Protein AF-A0AAN0YHC3-F1 (afdb_monomer)

Solvent-accessible surface area (backbone atoms only — not comparable to full-atom values): 7635 Å² total; per-residue (Å²): 61,36,32,24,82,70,86,50,72,66,42,51,45,30,43,51,20,54,46,53,54,37,46,75,72,72,43,90,61,51,80,40,42,51,93,72,44,85,44,94,87,60,49,37,37,35,61,16,62,90,55,74,44,72,72,47,41,54,46,51,34,63,36,42,74,69,38,34,67,36,32,31,36,44,28,30,68,84,57,92,82,62,50,70,69,57,38,57,45,59,54,44,29,68,37,48,25,21,47,56,62,86,42,75,66,40,49,50,50,38,47,74,67,40,71,52,88,78,62,42,72,45,73,55,50,55,62,65,55,51,74,83,65,75,80,132

Foldseek 3Di:
DEEFQPDDPLSVLLSVLVVVVCVVVVHDDDYYHLQPQADQPAAYEYEQDPCQDPVNVVSNCVNPVNQQCSYAYAAHDQDLPRDLSSLVSQLRHVYAEHQPPPDPVSVCSCCVRNVDPRYHYDHHSSVSPDPPPPDD

Nearest PDB structures (foldseek):
  3nm3-assembly1_C  TM=4.228E-01  e=1.754E+00  Nakaseomyces glabratus
  2xnk-assembly3_C  TM=3.800E-01  e=3.501E+00  Homo sapiens
  7vvw-assembly1_A  TM=1.692E-01  e=7.925E+00  Roseovarius indicus

Sequence (136 aa):
MGAYHGLNVGDMSMGISVKKIAHRLGLKVQLKKVVSCSSKKHKFILGGGAIFSPKNLEIIMLNTDNNPSRIAILGVDFHPNHNDLTIQYLRGATFLGSRSFSTEKDKKIIFSKFQRHDIVWHPDLTFAFYPLLPPP

Secondary structure (DSSP, 8-state):
-EEE--SSHHHHHHHHHHHHHHHHTT----EEEGGG---TT--EEEE-SSTTSHHHHHHHHHHTTT-GGGEEEEEE---TT--HHHHHHHHT-SEEEES--SSHHHHHHIIIII--S-PEE---GGGGGS--PPP-

Structure (mmCIF, N/CA/C/O backbone):
data_AF-A0AAN0YHC3-F1
#
_entry.id   AF-A0AAN0YHC3-F1
#
loop_
_atom_site.group_PDB
_atom_site.id
_atom_site.type_symbol
_atom_site.label_atom_id
_atom_site.label_alt_id
_atom_site.label_comp_id
_atom_site.label_asym_id
_atom_site.label_entity_id
_atom_site.label_seq_id
_atom_site.pdbx_PDB_ins_code
_atom_site.Cartn_x
_atom_site.Cartn_y
_atom_site.Cartn_z
_atom_site.occupancy
_atom_site.B_iso_or_equiv
_atom_site.auth_seq_id
_atom_site.auth_comp_id
_atom_site.auth_asym_id
_atom_site.auth_atom_id
_atom_site.pdbx_PDB_model_num
ATOM 1 N N . MET A 1 1 ? -9.446 4.965 7.682 1.00 55.38 1 MET A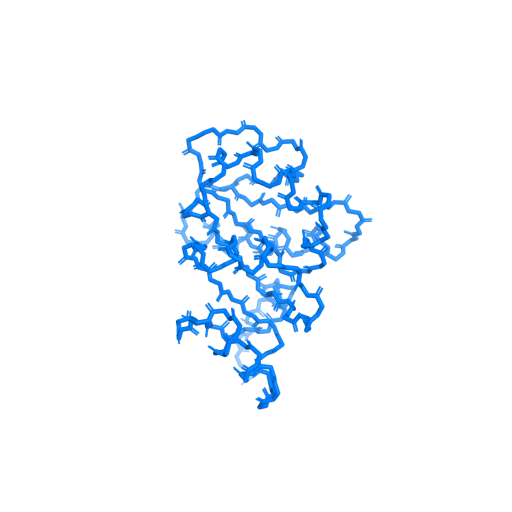 N 1
ATOM 2 C CA . MET A 1 1 ? -8.759 6.277 7.651 1.00 55.38 1 MET A CA 1
ATOM 3 C C . MET A 1 1 ? -7.906 6.331 6.399 1.00 55.38 1 MET A C 1
ATOM 5 O O . MET A 1 1 ? -7.256 5.340 6.118 1.00 55.38 1 MET A O 1
ATOM 9 N N . GLY A 1 2 ? -7.933 7.418 5.633 1.00 51.16 2 GLY A N 1
ATOM 10 C CA . GLY A 1 2 ? -6.989 7.633 4.535 1.00 51.16 2 GLY A CA 1
ATOM 11 C C . GLY A 1 2 ? -5.749 8.333 5.077 1.00 51.16 2 GLY A C 1
ATOM 12 O O . GLY A 1 2 ? -5.886 9.349 5.760 1.00 51.16 2 GLY A 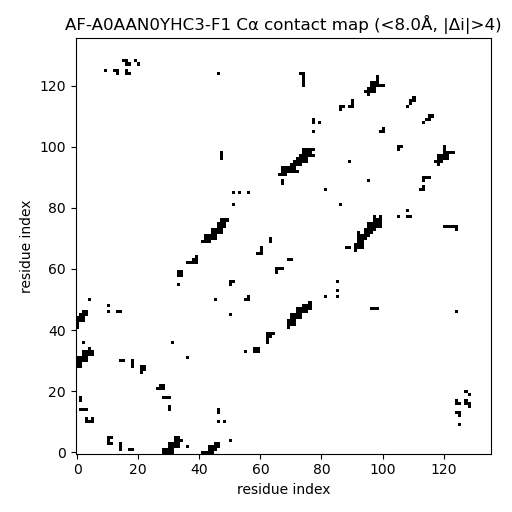O 1
ATOM 13 N N . ALA A 1 3 ? -4.562 7.794 4.818 1.00 52.16 3 ALA A N 1
ATOM 14 C CA . ALA A 1 3 ? -3.316 8.436 5.201 1.00 52.16 3 ALA A CA 1
ATOM 15 C C . ALA A 1 3 ? -2.511 8.839 3.962 1.00 52.16 3 ALA A C 1
ATOM 17 O O . ALA A 1 3 ? -2.389 8.071 3.009 1.00 52.16 3 ALA A O 1
ATOM 18 N N . TYR A 1 4 ? -1.989 10.064 3.978 1.00 55.50 4 TYR A N 1
ATOM 19 C CA . TYR A 1 4 ? -1.147 10.616 2.919 1.00 55.50 4 TYR A CA 1
ATOM 20 C C . TYR A 1 4 ? 0.193 11.059 3.506 1.00 55.50 4 TYR A C 1
ATOM 22 O O . TYR A 1 4 ? 0.274 11.472 4.666 1.00 55.50 4 TYR A O 1
ATOM 30 N N . HIS A 1 5 ? 1.265 10.917 2.731 1.00 55.25 5 HIS A N 1
ATOM 31 C CA . HIS A 1 5 ? 2.620 11.174 3.215 1.00 55.25 5 HIS A CA 1
ATOM 32 C C . HIS A 1 5 ? 2.894 12.678 3.406 1.00 55.25 5 HIS A C 1
ATOM 34 O O . HIS A 1 5 ? 3.574 13.066 4.352 1.00 55.25 5 HIS A O 1
ATOM 40 N N . GLY A 1 6 ? 2.225 13.535 2.628 1.00 52.06 6 GLY A N 1
ATOM 41 C CA . GLY A 1 6 ? 2.071 14.951 2.959 1.00 52.06 6 GLY A CA 1
ATOM 42 C C . GLY A 1 6 ? 3.279 15.822 2.639 1.00 52.06 6 GLY A C 1
ATOM 43 O O . GLY A 1 6 ? 3.549 16.745 3.405 1.00 52.06 6 GLY A O 1
ATOM 44 N N . LEU A 1 7 ? 3.957 15.564 1.516 1.00 55.59 7 LEU A N 1
ATOM 45 C CA . LEU A 1 7 ? 5.046 16.422 1.037 1.00 55.59 7 LEU A CA 1
ATOM 46 C C . LEU A 1 7 ? 4.753 17.110 -0.306 1.00 55.59 7 LEU A C 1
ATOM 48 O O . LEU A 1 7 ? 5.363 18.138 -0.581 1.00 55.59 7 LEU A O 1
ATOM 52 N N . ASN A 1 8 ? 3.803 16.625 -1.116 1.00 66.19 8 ASN A N 1
ATOM 53 C CA . ASN A 1 8 ? 3.442 17.278 -2.379 1.00 66.19 8 ASN A CA 1
ATOM 54 C C . ASN A 1 8 ? 1.921 17.316 -2.643 1.00 66.19 8 ASN A C 1
ATOM 56 O O . ASN A 1 8 ? 1.126 16.603 -2.024 1.00 66.19 8 ASN A O 1
ATOM 60 N N . VAL A 1 9 ? 1.518 18.184 -3.576 1.00 72.31 9 VAL A N 1
ATOM 61 C CA . VAL A 1 9 ? 0.117 18.390 -3.993 1.00 72.31 9 VAL A CA 1
ATOM 62 C C . VAL A 1 9 ? -0.497 17.116 -4.594 1.00 72.31 9 VAL A C 1
ATOM 64 O O . VAL A 1 9 ? -1.702 16.886 -4.459 1.00 72.31 9 VAL A O 1
ATOM 67 N N . GLY A 1 10 ? 0.322 16.249 -5.198 1.00 71.75 10 GLY A N 1
ATOM 68 C CA . GLY A 1 10 ? -0.109 14.959 -5.740 1.00 71.75 10 GLY A CA 1
ATOM 69 C C . GLY A 1 10 ? -0.650 14.022 -4.658 1.00 71.75 10 GLY A C 1
ATOM 70 O O . GLY A 1 10 ? -1.765 13.517 -4.781 1.00 71.75 10 GLY A O 1
ATOM 71 N N . ASP A 1 11 ? 0.071 13.868 -3.546 1.00 72.00 11 ASP A N 1
ATOM 72 C CA . ASP A 1 11 ? -0.341 13.032 -2.411 1.00 72.00 11 ASP A CA 1
ATOM 73 C C . ASP A 1 11 ? -1.656 13.504 -1.785 1.00 72.00 11 ASP A C 1
ATOM 75 O O . ASP A 1 11 ? -2.516 12.695 -1.423 1.00 72.00 11 ASP A O 1
ATOM 79 N N . MET A 1 12 ? -1.831 14.824 -1.671 1.00 75.00 12 MET A N 1
ATOM 80 C CA . MET A 1 12 ? -3.083 15.409 -1.190 1.00 75.00 12 MET A CA 1
ATOM 81 C C . MET A 1 12 ? -4.231 15.131 -2.160 1.00 75.00 12 MET A C 1
ATOM 83 O O . MET A 1 12 ? -5.314 14.737 -1.726 1.00 75.00 12 MET A O 1
ATOM 87 N N . SER A 1 13 ? -3.990 15.277 -3.463 1.00 78.19 13 SER A N 1
ATOM 88 C CA . SER A 1 13 ? -4.987 15.024 -4.509 1.00 78.19 13 SER A CA 1
ATOM 89 C C . SER A 1 13 ? -5.441 13.562 -4.511 1.00 78.19 13 SER A C 1
ATOM 91 O O . SER A 1 13 ? -6.643 13.286 -4.535 1.00 78.19 13 SER A O 1
ATOM 93 N N . MET A 1 14 ? -4.508 12.614 -4.371 1.00 78.31 14 MET A N 1
ATOM 94 C CA . MET A 1 14 ? -4.829 11.193 -4.186 1.00 78.31 14 MET A CA 1
ATOM 95 C C . MET A 1 14 ? -5.661 10.965 -2.918 1.00 78.31 14 MET A C 1
ATOM 97 O O . MET A 1 14 ? -6.707 10.315 -2.962 1.00 78.31 14 MET A O 1
ATOM 101 N N . GLY A 1 15 ? -5.242 11.547 -1.791 1.00 79.50 15 GLY A N 1
ATOM 102 C CA . GLY A 1 15 ? -5.949 11.434 -0.517 1.00 79.50 15 GLY A CA 1
ATOM 103 C C . GLY A 1 15 ? -7.390 11.957 -0.569 1.00 79.50 15 GLY A C 1
ATOM 104 O O . GLY A 1 15 ? -8.310 11.321 -0.047 1.00 79.50 15 GLY A O 1
ATOM 105 N N . ILE A 1 16 ? -7.608 13.093 -1.237 1.00 81.12 16 ILE A N 1
ATOM 106 C CA . ILE A 1 16 ? -8.940 13.673 -1.449 1.00 81.12 16 ILE A CA 1
ATOM 107 C C . ILE A 1 16 ? -9.788 12.776 -2.359 1.00 81.12 16 ILE A C 1
ATOM 109 O O . ILE A 1 16 ? -10.969 12.571 -2.071 1.00 81.12 16 ILE A O 1
ATOM 113 N N . SER A 1 17 ? -9.204 12.217 -3.420 1.00 80.81 17 SER A N 1
ATOM 114 C CA . SER A 1 17 ? -9.903 11.327 -4.359 1.00 80.81 17 SER A CA 1
ATOM 115 C C . SER A 1 17 ? -10.425 10.078 -3.652 1.00 80.81 17 SER A C 1
ATOM 117 O O . SER A 1 17 ? -11.621 9.788 -3.696 1.00 80.81 17 SER A O 1
ATOM 119 N N . VAL A 1 18 ? -9.562 9.417 -2.875 1.00 81.44 18 VAL A N 1
ATOM 120 C CA . VAL A 1 18 ? -9.942 8.271 -2.035 1.00 81.44 18 VAL A CA 1
ATOM 121 C C . VAL A 1 18 ? -11.044 8.655 -1.048 1.00 81.44 18 VAL A C 1
ATOM 123 O O . VAL A 1 18 ? -12.022 7.923 -0.896 1.00 81.44 18 VAL A O 1
ATOM 126 N N . LYS A 1 19 ? -10.931 9.822 -0.398 1.00 84.31 19 LYS A N 1
ATOM 127 C CA . LYS A 1 19 ? -11.956 10.310 0.535 1.00 84.31 19 LYS A CA 1
ATOM 128 C C . LYS A 1 19 ? -13.315 10.499 -0.141 1.00 84.31 19 LYS A C 1
ATOM 130 O O . LYS A 1 19 ? -14.326 10.089 0.426 1.00 84.31 19 LYS A O 1
ATOM 135 N N . LYS A 1 20 ? -13.351 11.094 -1.336 1.00 83.25 20 LYS A N 1
ATOM 136 C CA . LYS A 1 20 ? -14.591 11.302 -2.098 1.00 83.25 20 LYS A CA 1
ATOM 137 C C . LYS A 1 20 ? -15.260 9.980 -2.469 1.00 83.25 20 LYS A C 1
ATOM 139 O O . LYS A 1 20 ? -16.460 9.839 -2.250 1.00 83.25 20 LYS A O 1
ATOM 144 N N . ILE A 1 21 ? -14.498 9.015 -2.985 1.00 82.75 21 ILE A N 1
ATOM 145 C CA . ILE A 1 21 ? -15.023 7.685 -3.337 1.00 82.75 21 ILE A CA 1
ATOM 146 C C . ILE A 1 21 ? -15.575 6.989 -2.094 1.00 82.75 21 ILE A C 1
ATOM 148 O O . ILE A 1 21 ? -16.709 6.523 -2.102 1.00 82.75 21 ILE A O 1
ATOM 152 N N . ALA A 1 22 ? -14.813 6.982 -1.000 1.00 83.56 22 ALA A N 1
ATOM 153 C CA . ALA A 1 22 ? -15.247 6.371 0.249 1.00 83.56 22 ALA A CA 1
ATOM 154 C C . ALA A 1 22 ? -16.554 6.996 0.769 1.00 83.56 22 ALA A C 1
ATOM 156 O O . ALA A 1 22 ? -17.462 6.268 1.156 1.00 83.56 22 ALA A O 1
ATOM 157 N N . HIS A 1 23 ? -16.690 8.326 0.710 1.00 84.88 23 HIS A N 1
ATOM 158 C CA . HIS A 1 23 ? -17.934 9.010 1.075 1.00 84.88 23 HIS A CA 1
ATOM 159 C C . HIS A 1 23 ? -19.114 8.615 0.175 1.00 84.88 23 HIS A C 1
ATOM 161 O O . HIS A 1 23 ? -20.207 8.402 0.691 1.00 84.88 23 HIS A O 1
ATOM 167 N N . ARG A 1 24 ? -18.908 8.477 -1.144 1.00 84.12 24 ARG A N 1
ATOM 168 C CA . ARG A 1 24 ? -19.953 7.998 -2.074 1.00 84.12 24 ARG A CA 1
ATOM 169 C C . ARG A 1 24 ? -20.413 6.576 -1.750 1.00 84.12 24 ARG A C 1
ATOM 171 O O . ARG A 1 24 ? -21.580 6.265 -1.937 1.00 84.12 24 ARG A O 1
ATOM 178 N N . LEU A 1 25 ? -19.516 5.746 -1.223 1.00 84.69 25 LEU A N 1
ATOM 179 C CA . LEU A 1 25 ? -19.812 4.391 -0.746 1.00 84.69 25 LEU A CA 1
ATOM 180 C C . LEU A 1 25 ? -20.386 4.359 0.686 1.00 84.69 25 LEU A C 1
ATOM 182 O O . LEU A 1 25 ? -20.495 3.290 1.278 1.00 84.69 25 LEU A O 1
ATOM 186 N N . GLY A 1 26 ? -20.708 5.513 1.284 1.00 86.12 26 GLY A N 1
ATOM 187 C CA . GLY A 1 26 ? -21.244 5.601 2.647 1.00 86.12 26 GLY A CA 1
ATOM 188 C C . GLY A 1 26 ? -20.214 5.365 3.760 1.00 86.12 26 GLY A C 1
ATOM 189 O O . GLY A 1 26 ? -20.578 5.229 4.928 1.00 86.12 26 GLY A O 1
ATOM 190 N N . LEU A 1 27 ? -18.917 5.327 3.438 1.00 84.38 27 LEU A N 1
ATOM 191 C CA . LEU A 1 27 ? -17.852 5.079 4.407 1.00 84.38 27 LEU A CA 1
ATOM 192 C C . LEU A 1 27 ? -17.396 6.376 5.082 1.00 84.38 27 LEU A C 1
ATOM 194 O O . LEU A 1 27 ? -17.044 7.364 4.433 1.00 84.38 27 LEU A O 1
ATOM 198 N N . LYS A 1 28 ? -17.295 6.346 6.415 1.00 84.12 28 LYS A N 1
ATOM 199 C CA . LYS A 1 28 ? -16.709 7.442 7.197 1.00 84.12 28 LYS A CA 1
ATOM 200 C C . LYS A 1 28 ? -15.186 7.351 7.160 1.00 84.12 28 LYS A C 1
ATOM 202 O O . LYS A 1 28 ? -14.588 6.498 7.819 1.00 84.12 28 LYS A O 1
ATOM 207 N N . VAL A 1 29 ? -14.540 8.253 6.422 1.00 83.38 29 VAL A N 1
ATOM 208 C CA . VAL A 1 29 ? -13.075 8.316 6.352 1.00 83.38 29 VAL A CA 1
ATOM 209 C C . VAL A 1 29 ? -12.541 9.697 6.717 1.00 83.38 29 VAL A C 1
ATOM 211 O O . VAL A 1 29 ? -13.077 10.735 6.341 1.00 83.38 29 VAL A O 1
ATOM 214 N N . GLN A 1 30 ? -11.435 9.703 7.454 1.00 82.44 30 GLN A N 1
ATOM 215 C CA . GLN A 1 30 ? -10.659 10.903 7.754 1.00 82.44 30 GLN A CA 1
ATOM 216 C C . GLN A 1 30 ? -9.361 10.859 6.963 1.00 82.44 30 GLN A C 1
ATOM 218 O O . GLN A 1 30 ? -8.754 9.791 6.873 1.00 82.44 30 GLN A O 1
ATOM 223 N N . LEU A 1 31 ? -8.959 12.006 6.418 1.00 79.06 31 LEU A N 1
ATOM 224 C CA . LEU A 1 31 ? -7.671 12.178 5.763 1.00 79.06 31 LEU A CA 1
ATOM 225 C C . LEU A 1 31 ? -6.667 12.692 6.800 1.00 79.06 31 LEU A C 1
ATOM 227 O O . LEU A 1 31 ? -6.902 13.736 7.407 1.00 79.06 31 LEU A O 1
ATOM 231 N N . LYS A 1 32 ? -5.577 11.962 7.024 1.00 76.06 32 LYS A N 1
ATOM 232 C CA . LYS A 1 32 ? -4.536 12.315 8.000 1.00 76.06 32 LYS A CA 1
ATOM 233 C C . LYS A 1 32 ? -3.146 12.156 7.396 1.00 76.06 32 LYS A C 1
ATOM 235 O O . LYS A 1 32 ? -2.961 11.379 6.463 1.00 76.06 32 LYS A O 1
ATOM 240 N N . LYS A 1 33 ? -2.161 12.880 7.927 1.00 72.00 33 LYS A N 1
ATOM 241 C CA . LYS A 1 33 ? -0.766 12.615 7.567 1.00 72.00 33 LYS A CA 1
ATOM 242 C C . LYS A 1 33 ? -0.354 11.274 8.172 1.00 72.00 33 LYS A C 1
ATOM 244 O O . LYS A 1 33 ? -0.760 10.969 9.289 1.00 72.00 33 LYS A O 1
ATOM 249 N N . VAL A 1 34 ? 0.468 10.495 7.470 1.00 67.81 34 VAL A N 1
ATOM 250 C CA . VAL A 1 34 ? 0.968 9.197 7.976 1.00 67.81 34 VAL A CA 1
ATOM 251 C C . VAL A 1 34 ? 1.607 9.344 9.365 1.00 67.81 34 VAL A C 1
ATOM 253 O O . VAL A 1 34 ? 1.370 8.522 10.241 1.00 67.81 34 VAL A O 1
ATOM 256 N N . VAL A 1 35 ? 2.320 10.448 9.603 1.00 66.81 35 VAL A N 1
ATOM 257 C CA . VAL A 1 35 ? 2.973 10.751 10.889 1.00 66.81 35 VAL A CA 1
ATOM 258 C C . VAL A 1 35 ? 2.012 11.093 12.035 1.00 66.81 35 VAL A C 1
ATOM 260 O O . VAL A 1 35 ? 2.414 11.053 13.189 1.00 66.81 35 VAL A O 1
ATOM 263 N N . SER A 1 36 ? 0.750 11.429 11.748 1.00 66.19 36 SER A N 1
ATOM 264 C CA . SER A 1 36 ? -0.254 11.814 12.756 1.00 66.19 36 SER A CA 1
ATOM 265 C C . SER A 1 36 ? -1.351 10.762 12.955 1.00 66.19 36 SER A C 1
ATOM 267 O O . SER A 1 36 ? -2.401 11.028 13.548 1.00 66.19 36 SER A O 1
ATOM 269 N N . CYS A 1 37 ? -1.121 9.551 12.450 1.00 64.56 37 CYS A N 1
ATOM 270 C CA . CYS A 1 37 ? -2.082 8.456 12.418 1.00 64.56 37 CYS A CA 1
ATOM 271 C C . CYS A 1 37 ? -1.999 7.525 13.640 1.00 64.56 37 CYS A C 1
ATOM 273 O O . CYS A 1 37 ? -1.965 6.313 13.475 1.00 64.56 37 CYS A O 1
ATOM 275 N N . SER A 1 38 ? -2.056 8.036 14.872 1.00 63.72 38 SER A N 1
ATOM 276 C CA . SER A 1 38 ? -2.089 7.160 16.052 1.00 63.72 38 SER A CA 1
ATOM 277 C C . SER A 1 38 ? -3.502 6.617 16.310 1.00 63.72 38 SER A C 1
ATOM 279 O O . SER A 1 38 ? -4.350 7.251 16.938 1.00 63.72 38 SER A O 1
ATOM 281 N N . SER A 1 39 ? -3.813 5.422 15.804 1.00 65.44 39 SER A N 1
ATOM 282 C CA . SER A 1 39 ? -4.995 4.697 16.282 1.00 65.44 39 SER A CA 1
ATOM 283 C C . SER A 1 39 ? -4.886 3.201 16.075 1.00 65.44 39 SER A C 1
ATOM 285 O O . SER A 1 39 ? -4.794 2.720 14.947 1.00 65.44 39 SER A O 1
ATOM 287 N N . LYS A 1 40 ? -5.035 2.455 17.173 1.00 68.38 40 LYS A N 1
ATOM 288 C CA . LYS A 1 40 ? -5.061 0.987 17.187 1.00 68.38 40 LYS A CA 1
ATOM 289 C C . LYS A 1 40 ? -6.382 0.374 16.699 1.00 68.38 40 LYS A C 1
ATOM 291 O O . LYS A 1 40 ? -6.472 -0.832 16.518 1.00 68.38 40 LYS A O 1
ATOM 296 N N . LYS A 1 41 ? -7.415 1.192 16.464 1.00 72.81 41 LYS A N 1
ATOM 297 C CA . LYS A 1 41 ? -8.775 0.718 16.139 1.00 72.81 41 LYS A CA 1
ATOM 298 C C . LYS A 1 41 ? -9.165 0.879 14.671 1.00 72.81 41 LYS A C 1
ATOM 300 O O . LYS A 1 41 ? -10.249 0.460 14.276 1.00 72.81 41 LYS A O 1
ATOM 305 N N . HIS A 1 42 ? -8.329 1.514 13.854 1.00 75.12 42 HIS A N 1
ATOM 306 C CA . HIS A 1 42 ? -8.692 1.842 12.477 1.00 75.12 42 HIS A CA 1
ATOM 307 C C . HIS A 1 42 ? -7.874 1.057 11.455 1.00 75.12 42 HIS A C 1
ATOM 309 O O . HIS A 1 42 ? -6.707 0.737 11.683 1.00 75.12 42 HIS A O 1
ATOM 315 N N . LYS A 1 43 ? -8.511 0.772 10.314 1.00 81.94 43 LYS A N 1
ATOM 316 C CA . LYS A 1 43 ? -7.829 0.383 9.079 1.00 81.94 43 LYS A CA 1
ATOM 317 C C . LYS A 1 43 ? -7.353 1.633 8.340 1.00 81.94 43 LYS A C 1
ATOM 319 O O . LYS A 1 43 ? -8.036 2.669 8.356 1.00 81.94 43 LYS A O 1
ATOM 324 N N . PHE A 1 44 ? -6.212 1.525 7.684 1.00 82.69 44 PHE A N 1
ATOM 325 C CA . PHE A 1 44 ? -5.564 2.599 6.949 1.00 82.69 44 PHE A CA 1
ATOM 326 C C . PHE A 1 44 ? -5.627 2.322 5.453 1.00 82.69 44 PHE A C 1
ATOM 328 O O . PHE A 1 44 ? -5.392 1.203 5.015 1.00 82.69 44 PHE A O 1
ATOM 335 N N . ILE A 1 45 ? -5.947 3.352 4.680 1.00 81.44 45 ILE A N 1
ATOM 336 C CA . ILE A 1 45 ? -5.831 3.353 3.227 1.00 81.44 45 ILE A CA 1
ATOM 337 C C . ILE A 1 45 ? -4.647 4.250 2.891 1.00 81.44 45 ILE A C 1
ATOM 339 O O . ILE A 1 45 ? -4.647 5.423 3.269 1.00 81.44 45 ILE A O 1
ATOM 343 N N . LEU A 1 46 ? -3.647 3.689 2.224 1.00 79.50 46 LEU A N 1
ATOM 344 C CA . LEU A 1 46 ? -2.405 4.351 1.850 1.00 79.50 46 LEU A CA 1
ATOM 345 C C . LEU A 1 46 ? -2.379 4.548 0.334 1.00 79.50 46 LEU A C 1
ATOM 347 O O . LEU A 1 46 ? -2.645 3.610 -0.416 1.00 79.50 46 LEU A O 1
ATOM 351 N N . GLY A 1 47 ? -2.049 5.757 -0.118 1.00 75.62 47 GLY A N 1
ATOM 352 C CA . GLY A 1 47 ? -1.715 5.984 -1.525 1.00 75.62 47 GLY A CA 1
ATOM 353 C C . GLY A 1 47 ? -0.380 5.319 -1.863 1.00 75.62 47 GLY A C 1
ATOM 354 O O . GLY A 1 47 ? 0.549 5.343 -1.069 1.00 75.62 47 GLY A O 1
ATOM 355 N N . GLY A 1 48 ? -0.267 4.700 -3.024 1.00 64.12 48 GLY A N 1
ATOM 356 C CA . GLY A 1 48 ? 0.880 3.886 -3.410 1.00 64.12 48 GLY A CA 1
ATOM 357 C C . GLY A 1 48 ? 2.000 4.650 -4.118 1.00 64.12 48 GLY A C 1
ATOM 358 O O . GLY A 1 48 ? 2.846 4.038 -4.762 1.00 64.12 48 GLY A O 1
ATOM 359 N N . GLY A 1 49 ? 2.056 5.978 -3.964 1.00 63.09 49 GLY A N 1
ATOM 360 C CA . GLY A 1 49 ? 3.255 6.744 -4.313 1.00 63.09 49 GLY A CA 1
ATOM 361 C C . GLY A 1 49 ? 4.499 6.253 -3.549 1.00 63.09 49 GLY A C 1
ATOM 362 O O . GLY A 1 49 ? 4.505 5.179 -2.952 1.00 63.09 49 GLY A O 1
ATOM 363 N N . ALA A 1 50 ? 5.562 7.058 -3.496 1.00 52.25 50 ALA A N 1
ATOM 364 C CA . ALA A 1 50 ? 6.837 6.739 -2.827 1.00 52.25 50 ALA A CA 1
ATOM 365 C C . ALA A 1 50 ? 6.757 6.606 -1.276 1.00 52.25 50 ALA A C 1
ATOM 367 O O . ALA A 1 50 ? 7.667 6.980 -0.538 1.00 52.25 50 ALA A O 1
ATOM 368 N N . ILE A 1 51 ? 5.653 6.074 -0.754 1.00 62.94 51 ILE A N 1
ATOM 369 C CA . ILE A 1 51 ? 5.328 5.882 0.656 1.00 62.94 51 ILE A CA 1
ATOM 370 C C . ILE A 1 51 ? 6.192 4.786 1.302 1.00 62.94 51 ILE A C 1
ATOM 372 O O . ILE A 1 51 ? 6.268 4.735 2.521 1.00 62.94 51 ILE A O 1
ATOM 376 N N . PHE A 1 52 ? 6.935 3.984 0.536 1.00 65.94 52 PHE A N 1
ATOM 377 C CA . PHE A 1 52 ? 7.766 2.897 1.076 1.00 65.94 52 PHE A CA 1
ATOM 378 C C . PHE A 1 52 ? 9.267 3.201 1.130 1.00 65.94 52 PHE A C 1
ATOM 380 O O . PHE A 1 52 ? 10.094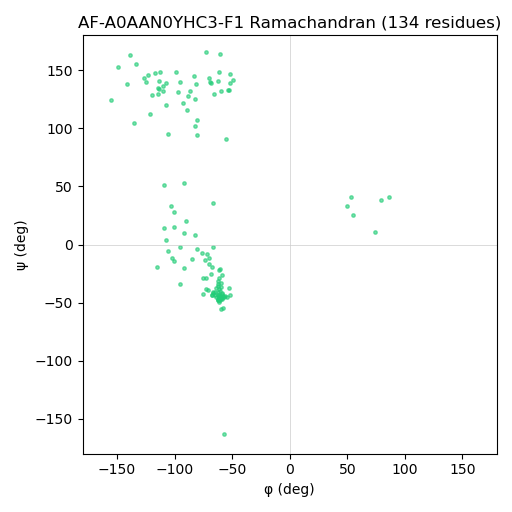 2.300 1.004 1.00 65.94 52 PHE A O 1
ATOM 387 N N . SER A 1 53 ? 9.644 4.461 1.370 1.00 71.50 53 SER A N 1
ATOM 388 C CA . SER A 1 53 ? 10.983 4.712 1.915 1.00 71.50 53 SER A CA 1
ATOM 389 C C . SER A 1 53 ? 11.110 4.033 3.296 1.00 71.50 53 SER A C 1
ATOM 391 O O . SER A 1 53 ? 10.106 3.959 4.014 1.00 71.50 53 SER A O 1
ATOM 393 N N . PRO A 1 54 ? 12.303 3.560 3.708 1.00 74.19 54 PRO A N 1
ATOM 394 C CA . PRO A 1 54 ? 12.472 2.867 4.990 1.00 74.19 54 PRO A CA 1
ATOM 395 C C . PRO A 1 54 ? 11.900 3.640 6.190 1.00 74.19 54 PRO A C 1
ATOM 397 O O . PRO A 1 54 ? 11.145 3.084 6.982 1.00 74.19 54 PRO A O 1
ATOM 400 N N . LYS A 1 55 ? 12.143 4.957 6.251 1.00 76.94 55 LYS A N 1
ATOM 401 C CA . LYS A 1 55 ? 11.626 5.837 7.315 1.00 76.94 55 LYS A CA 1
ATOM 402 C C . LYS A 1 55 ? 10.097 5.894 7.354 1.00 76.94 55 LYS A C 1
ATOM 404 O O . LYS A 1 55 ? 9.495 5.941 8.421 1.00 76.94 55 LYS A O 1
ATOM 409 N N . ASN A 1 56 ? 9.449 5.901 6.193 1.00 77.44 56 ASN A N 1
ATOM 410 C CA . ASN A 1 56 ? 7.990 5.956 6.121 1.00 77.44 56 ASN A CA 1
ATOM 411 C C . ASN A 1 56 ? 7.364 4.631 6.531 1.00 77.44 56 ASN A C 1
ATOM 413 O O . ASN A 1 56 ? 6.340 4.622 7.216 1.00 77.44 56 ASN A O 1
ATOM 417 N N . LEU A 1 57 ? 7.996 3.527 6.133 1.00 80.69 57 LEU A N 1
ATOM 418 C CA . LEU A 1 57 ? 7.568 2.200 6.527 1.00 80.69 57 LEU A CA 1
ATOM 419 C C . LEU A 1 57 ? 7.638 2.027 8.047 1.00 80.69 57 LEU A C 1
ATOM 421 O O . LEU A 1 57 ? 6.654 1.581 8.625 1.00 80.69 57 LEU A O 1
ATOM 425 N N . GLU A 1 58 ? 8.721 2.451 8.701 1.00 83.31 58 GLU A N 1
ATOM 426 C CA . GLU A 1 58 ? 8.836 2.418 10.169 1.00 83.31 58 GLU A CA 1
ATOM 427 C C . GLU A 1 58 ? 7.670 3.147 10.850 1.00 83.31 58 GLU A C 1
ATOM 429 O O . GLU A 1 58 ? 7.034 2.619 11.761 1.00 83.31 58 GLU A O 1
ATOM 434 N N . ILE A 1 59 ? 7.315 4.337 10.360 1.00 80.69 59 ILE A N 1
ATOM 435 C CA . ILE A 1 59 ? 6.193 5.116 10.897 1.00 80.69 59 ILE A CA 1
ATOM 436 C C . ILE A 1 59 ? 4.860 4.389 10.670 1.00 80.69 59 ILE A C 1
ATOM 438 O O . ILE A 1 59 ? 4.006 4.371 11.558 1.00 80.69 59 ILE A O 1
ATOM 442 N N . ILE A 1 60 ? 4.657 3.776 9.503 1.00 81.62 60 ILE A N 1
ATOM 443 C CA . ILE A 1 60 ? 3.449 2.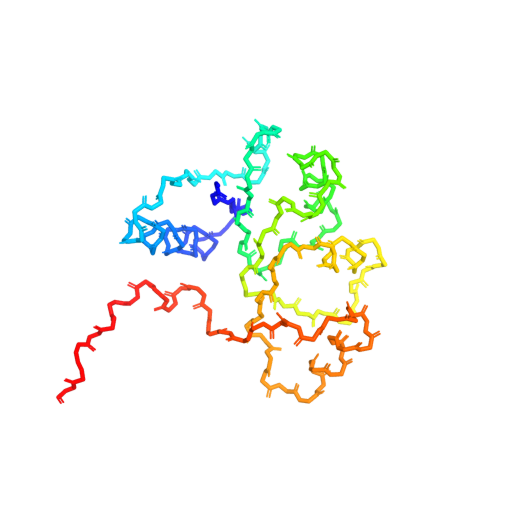988 9.213 1.00 81.62 60 ILE A CA 1
ATOM 444 C C . ILE A 1 60 ? 3.379 1.765 10.130 1.00 81.62 60 ILE A C 1
ATOM 446 O O . ILE A 1 60 ? 2.329 1.504 10.719 1.00 81.62 60 ILE A O 1
ATOM 450 N N . MET A 1 61 ? 4.488 1.046 10.299 1.00 85.06 61 MET A N 1
ATOM 451 C CA . MET A 1 61 ? 4.593 -0.108 11.189 1.00 85.06 61 MET A CA 1
ATOM 452 C C . MET A 1 61 ? 4.262 0.288 12.629 1.00 85.06 61 MET A C 1
ATOM 454 O O . MET A 1 61 ? 3.428 -0.356 13.258 1.00 85.06 61 MET A O 1
ATOM 458 N N . LEU A 1 62 ? 4.804 1.400 13.129 1.00 84.69 62 LEU A N 1
ATOM 459 C CA . LEU A 1 62 ? 4.486 1.913 14.465 1.00 84.69 62 LEU A CA 1
ATOM 460 C C . LEU A 1 62 ? 2.990 2.234 14.625 1.00 84.69 62 LEU A C 1
ATOM 462 O O . LEU A 1 62 ? 2.366 1.823 15.600 1.00 84.69 62 LEU A O 1
ATOM 466 N N . ASN A 1 63 ? 2.379 2.913 13.651 1.00 79.81 63 ASN A N 1
ATOM 467 C CA . ASN A 1 63 ? 0.966 3.318 13.721 1.00 79.81 63 ASN A CA 1
ATOM 468 C C . ASN A 1 63 ? -0.034 2.167 13.516 1.00 79.81 63 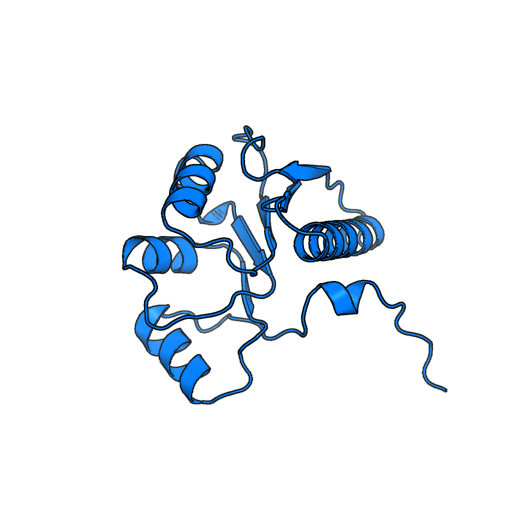ASN A C 1
ATOM 470 O O . ASN A 1 63 ? -1.229 2.308 13.789 1.00 79.81 63 ASN A O 1
ATOM 474 N N . THR A 1 64 ? 0.446 1.024 13.036 1.00 82.12 64 THR A N 1
ATOM 475 C CA . THR A 1 64 ? -0.353 -0.182 12.791 1.00 82.12 64 THR A CA 1
ATOM 476 C C . THR A 1 64 ? -0.083 -1.283 13.812 1.00 82.12 64 THR A C 1
ATOM 478 O O . THR A 1 64 ? -0.657 -2.360 13.674 1.00 82.12 64 THR A O 1
ATOM 481 N N . ASP A 1 65 ? 0.750 -1.030 14.829 1.00 86.19 65 ASP A N 1
ATOM 482 C CA . ASP A 1 65 ? 1.249 -2.042 15.773 1.00 86.19 65 ASP A CA 1
ATOM 483 C C . ASP A 1 65 ? 1.900 -3.236 15.051 1.00 86.19 65 ASP A C 1
ATOM 485 O O . ASP A 1 65 ? 1.673 -4.396 15.386 1.00 86.19 65 ASP A O 1
ATOM 489 N N . ASN A 1 66 ? 2.662 -2.939 13.997 1.00 87.12 66 ASN A N 1
ATOM 490 C CA . ASN A 1 66 ? 3.291 -3.910 13.109 1.00 87.12 66 ASN A CA 1
ATOM 491 C C . ASN A 1 66 ? 2.305 -4.920 12.488 1.00 87.12 66 ASN A C 1
ATOM 493 O O . ASN A 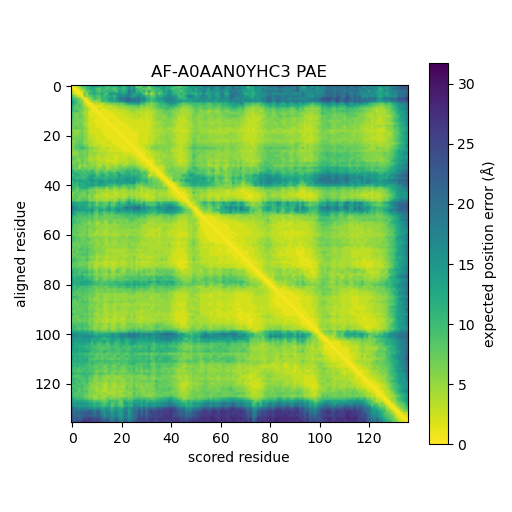1 66 ? 2.683 -6.034 12.132 1.00 87.12 66 ASN A O 1
ATOM 497 N N . ASN A 1 67 ? 1.029 -4.544 12.357 1.00 89.25 67 ASN A N 1
ATOM 498 C CA . ASN A 1 67 ? -0.005 -5.403 11.796 1.00 89.25 67 ASN A CA 1
ATOM 499 C C . ASN A 1 67 ? -0.380 -4.950 10.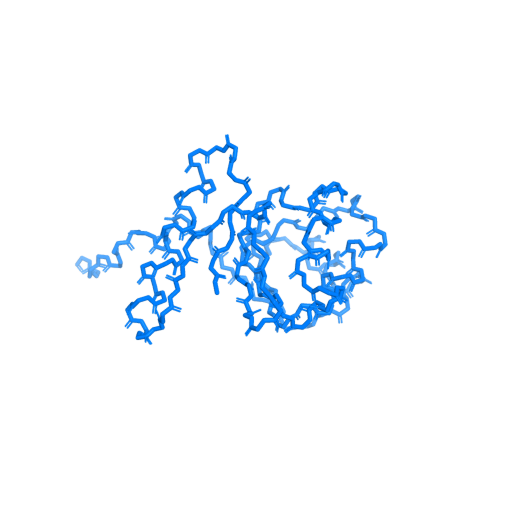371 1.00 89.25 67 ASN A C 1
ATOM 501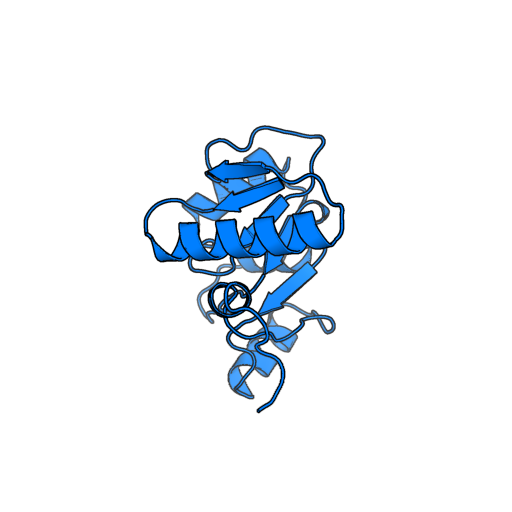 O O . ASN A 1 67 ? -1.248 -4.081 10.207 1.00 89.25 67 ASN A O 1
ATOM 505 N N . PRO A 1 68 ? 0.219 -5.549 9.325 1.00 88.69 68 PRO A N 1
ATOM 506 C CA . PRO A 1 68 ? -0.044 -5.163 7.943 1.00 88.69 68 PRO A CA 1
ATOM 507 C C . PRO A 1 68 ? -1.476 -5.492 7.483 1.00 88.69 68 PRO A C 1
ATOM 509 O O . PRO A 1 68 ? -2.005 -4.822 6.601 1.00 88.69 68 PRO A O 1
ATOM 512 N N . SER A 1 69 ? -2.210 -6.392 8.148 1.00 90.06 69 SER A N 1
ATOM 513 C CA . SER A 1 69 ? -3.638 -6.627 7.839 1.00 90.06 69 SER A CA 1
ATOM 514 C C . SER A 1 69 ? -4.547 -5.426 8.164 1.00 90.06 69 SER A C 1
ATOM 516 O O . SER A 1 69 ? -5.760 -5.438 7.958 1.00 90.06 69 SER A O 1
ATOM 518 N N . ARG A 1 70 ? -3.981 -4.353 8.714 1.00 86.81 70 ARG A N 1
ATOM 519 C CA . ARG A 1 70 ? -4.696 -3.105 8.975 1.00 86.81 70 ARG A CA 1
ATOM 520 C C . ARG A 1 70 ? -4.518 -2.090 7.863 1.00 86.81 70 ARG A C 1
ATOM 522 O O . ARG A 1 70 ? -5.116 -1.018 7.952 1.00 86.81 70 ARG A O 1
ATOM 529 N N . ILE A 1 71 ? -3.735 -2.404 6.836 1.00 87.12 71 ILE A N 1
ATOM 530 C CA . ILE A 1 71 ? -3.466 -1.503 5.725 1.00 87.12 71 ILE A CA 1
ATOM 531 C C . ILE A 1 71 ? -4.063 -2.028 4.416 1.00 87.12 71 ILE A C 1
ATOM 533 O O . ILE A 1 71 ? -4.045 -3.221 4.112 1.00 87.12 71 ILE A O 1
ATOM 537 N N . ALA A 1 72 ? -4.598 -1.098 3.639 1.00 87.75 72 ALA A N 1
ATOM 538 C CA . ALA A 1 72 ? -4.948 -1.252 2.239 1.00 87.75 72 ALA A CA 1
ATOM 539 C C . ALA A 1 72 ? -4.122 -0.234 1.455 1.00 87.75 72 ALA A C 1
ATOM 541 O O . ALA A 1 72 ? -4.098 0.945 1.808 1.00 87.75 72 ALA A O 1
ATOM 542 N N . ILE A 1 73 ? -3.432 -0.674 0.413 1.00 85.62 73 ILE A N 1
ATOM 543 C CA . ILE A 1 73 ? -2.566 0.184 -0.393 1.00 85.62 73 ILE A CA 1
ATOM 544 C C . ILE A 1 73 ? -3.157 0.294 -1.785 1.00 85.62 73 ILE A C 1
ATOM 546 O O . ILE A 1 73 ? -3.540 -0.707 -2.383 1.00 85.62 73 ILE A O 1
ATOM 550 N N . LEU A 1 74 ? -3.217 1.515 -2.297 1.00 85.19 74 LEU A N 1
ATOM 551 C CA . LEU A 1 74 ? -3.809 1.830 -3.585 1.00 85.19 74 LEU A CA 1
ATOM 552 C C . LEU A 1 74 ? -2.772 2.488 -4.493 1.00 85.19 74 LEU A C 1
ATOM 554 O O . LEU A 1 74 ? -2.393 3.630 -4.258 1.00 85.19 74 LEU A O 1
ATOM 558 N N . GLY A 1 75 ? -2.361 1.803 -5.555 1.00 79.88 75 GLY A N 1
ATOM 5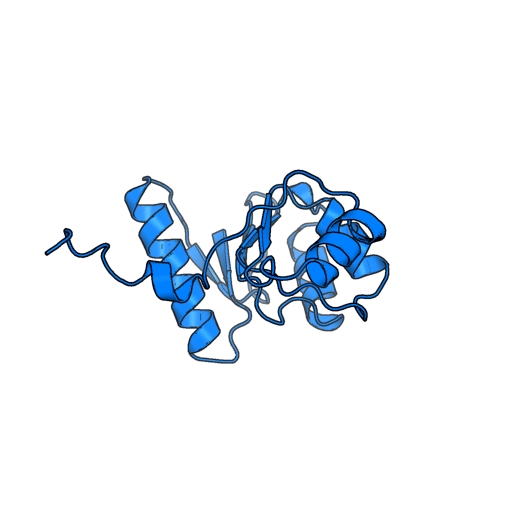59 C CA . GLY A 1 75 ? -1.541 2.373 -6.624 1.00 79.88 75 GLY A CA 1
ATOM 560 C C . GLY A 1 75 ? -0.049 2.314 -6.340 1.00 79.88 75 GLY A C 1
ATOM 561 O O . GLY A 1 75 ? 0.637 3.298 -6.579 1.00 79.88 75 GLY A O 1
ATOM 562 N N . VAL A 1 76 ? 0.440 1.203 -5.778 1.00 79.50 76 VAL A N 1
ATOM 563 C CA . VAL A 1 76 ? 1.853 1.024 -5.426 1.00 79.50 76 VAL A CA 1
ATOM 564 C C . VAL A 1 76 ? 2.742 0.923 -6.664 1.00 79.50 76 VAL A C 1
ATOM 566 O O . VAL A 1 76 ? 2.395 0.221 -7.623 1.00 79.50 76 VAL A O 1
ATOM 569 N N . ASP A 1 77 ? 3.905 1.571 -6.609 1.00 78.00 77 ASP A N 1
ATOM 570 C CA . ASP A 1 77 ? 5.011 1.300 -7.527 1.00 78.00 77 ASP A CA 1
ATOM 571 C C . ASP A 1 77 ? 5.914 0.198 -6.975 1.00 78.00 77 ASP A C 1
ATOM 573 O O . ASP A 1 77 ? 6.582 0.336 -5.940 1.00 78.00 77 ASP A O 1
ATOM 577 N N . PHE A 1 78 ? 5.950 -0.920 -7.693 1.00 75.06 78 PHE A N 1
ATOM 578 C CA . PHE A 1 78 ? 6.827 -2.032 -7.365 1.00 75.06 78 PHE A CA 1
ATOM 579 C C . PHE A 1 78 ? 8.223 -1.773 -7.919 1.00 75.06 78 PHE A C 1
ATOM 581 O O . PHE A 1 78 ? 8.486 -1.949 -9.103 1.00 75.06 78 PHE A O 1
ATOM 588 N N . HIS A 1 79 ? 9.137 -1.364 -7.041 1.00 72.69 79 HIS A N 1
ATOM 589 C CA . HIS A 1 79 ? 10.534 -1.176 -7.399 1.00 72.69 79 HIS A CA 1
ATOM 590 C C . HIS A 1 79 ? 11.350 -2.435 -7.056 1.00 72.69 79 HIS A C 1
ATOM 592 O O . HIS A 1 79 ? 11.162 -3.007 -5.977 1.00 72.69 79 HIS A O 1
ATOM 598 N N . PRO A 1 80 ? 12.302 -2.872 -7.904 1.00 69.38 80 PRO A N 1
ATOM 599 C CA . PRO A 1 80 ? 13.143 -4.037 -7.611 1.00 69.38 80 PRO A CA 1
ATOM 600 C C . PRO A 1 80 ? 14.002 -3.876 -6.348 1.00 69.38 80 PRO A C 1
ATOM 602 O O . PRO A 1 80 ? 14.385 -4.888 -5.763 1.00 69.38 80 PRO A O 1
ATOM 605 N N . ASN A 1 81 ? 14.256 -2.633 -5.924 1.00 74.94 81 ASN A N 1
ATOM 606 C CA . ASN A 1 81 ? 15.124 -2.283 -4.791 1.00 74.94 81 ASN A CA 1
ATOM 607 C C . ASN A 1 81 ? 14.386 -2.166 -3.446 1.00 74.94 81 ASN A C 1
ATOM 609 O O . ASN A 1 81 ? 14.967 -1.671 -2.482 1.00 74.94 81 ASN A O 1
ATOM 613 N N . HIS A 1 82 ? 13.113 -2.567 -3.361 1.00 77.00 82 HIS A N 1
ATOM 614 C CA . HIS A 1 82 ? 12.458 -2.692 -2.057 1.00 77.00 82 HIS A CA 1
ATOM 615 C C . HIS A 1 82 ? 13.217 -3.707 -1.198 1.00 77.00 82 HIS A C 1
ATOM 617 O O . HIS A 1 82 ? 13.552 -4.791 -1.678 1.00 77.00 82 HIS A O 1
ATOM 623 N N . ASN A 1 83 ? 13.502 -3.341 0.052 1.00 83.31 83 ASN A N 1
ATOM 624 C CA . ASN A 1 83 ? 14.148 -4.242 1.003 1.00 83.31 83 ASN A CA 1
ATOM 625 C C . ASN A 1 83 ? 13.173 -5.339 1.471 1.00 83.31 83 ASN A C 1
ATOM 627 O O . ASN A 1 83 ? 11.955 -5.235 1.286 1.00 83.31 83 ASN A O 1
ATOM 631 N N . ASP A 1 84 ? 13.709 -6.385 2.097 1.00 85.69 84 ASP A N 1
ATOM 632 C CA . ASP A 1 84 ? 12.917 -7.552 2.501 1.00 85.69 84 ASP A CA 1
ATOM 633 C C . ASP A 1 84 ? 11.827 -7.208 3.521 1.00 85.69 84 ASP A C 1
ATOM 635 O O . ASP A 1 84 ? 10.729 -7.758 3.452 1.00 85.69 84 ASP A O 1
ATOM 639 N N . LEU A 1 85 ? 12.086 -6.244 4.411 1.00 85.44 85 LEU A N 1
ATOM 640 C CA . LEU A 1 85 ? 11.110 -5.762 5.389 1.00 85.44 85 LEU A CA 1
ATOM 641 C C . LEU A 1 85 ? 9.895 -5.128 4.696 1.00 85.44 85 LEU A C 1
ATOM 643 O O . LEU A 1 85 ? 8.752 -5.465 5.004 1.00 85.44 85 LEU A O 1
ATOM 647 N N . THR A 1 86 ? 10.135 -4.241 3.727 1.00 84.25 86 THR A N 1
ATOM 648 C CA . THR A 1 86 ? 9.094 -3.618 2.907 1.00 84.25 86 THR A CA 1
ATOM 649 C C . THR A 1 86 ? 8.305 -4.676 2.164 1.00 84.25 86 THR A C 1
ATOM 651 O O . THR A 1 86 ? 7.076 -4.646 2.180 1.00 84.25 86 THR A O 1
ATOM 654 N N . ILE A 1 87 ? 8.995 -5.633 1.543 1.00 84.94 87 ILE A N 1
ATOM 655 C CA . ILE A 1 87 ? 8.346 -6.729 0.830 1.00 84.94 87 ILE A CA 1
ATOM 656 C C . ILE A 1 87 ? 7.440 -7.502 1.787 1.00 84.94 87 ILE A C 1
ATOM 658 O O . ILE A 1 87 ? 6.246 -7.608 1.520 1.00 84.94 87 ILE A O 1
ATOM 662 N N . GLN A 1 88 ? 7.968 -7.980 2.915 1.00 87.19 88 GLN A N 1
ATOM 663 C CA . GLN A 1 88 ? 7.227 -8.758 3.907 1.00 87.19 88 GLN A CA 1
ATOM 664 C C . GLN A 1 88 ? 5.991 -8.011 4.416 1.00 87.19 88 GLN A C 1
ATOM 666 O O . GLN A 1 88 ? 4.902 -8.583 4.488 1.00 87.19 88 GLN A O 1
ATOM 671 N N . TYR A 1 89 ? 6.140 -6.724 4.719 1.00 86.75 89 TYR A N 1
ATOM 672 C CA . TYR A 1 89 ? 5.043 -5.902 5.205 1.00 86.75 89 TYR A CA 1
ATOM 673 C C . TYR A 1 89 ? 3.963 -5.691 4.130 1.00 86.75 89 TYR A C 1
ATOM 675 O O . TYR A 1 89 ? 2.771 -5.811 4.413 1.00 86.75 89 TYR A O 1
ATOM 683 N N . LEU A 1 90 ? 4.365 -5.465 2.874 1.00 85.19 90 LEU A N 1
ATOM 684 C CA . LEU A 1 90 ? 3.457 -5.366 1.728 1.00 85.19 90 LEU A CA 1
ATOM 685 C C . LEU A 1 90 ? 2.707 -6.676 1.452 1.00 85.19 90 LEU A C 1
ATOM 687 O O . LEU A 1 90 ? 1.521 -6.628 1.127 1.00 85.19 90 LEU A O 1
ATOM 691 N N . ARG A 1 91 ? 3.351 -7.842 1.622 1.00 87.94 91 ARG A N 1
ATOM 692 C CA . ARG A 1 91 ? 2.682 -9.150 1.469 1.00 87.94 91 ARG A CA 1
ATOM 693 C C . ARG A 1 91 ? 1.519 -9.316 2.447 1.00 87.94 91 ARG A C 1
ATOM 695 O O . ARG A 1 91 ? 0.498 -9.889 2.082 1.00 87.94 91 ARG A O 1
ATOM 702 N N . GLY A 1 92 ? 1.665 -8.804 3.670 1.00 89.88 92 GLY A N 1
ATOM 703 C CA . GLY A 1 92 ? 0.646 -8.902 4.716 1.00 89.88 92 GLY A CA 1
ATOM 704 C C . GLY A 1 92 ? -0.494 -7.882 4.612 1.00 89.88 92 GLY A C 1
ATOM 705 O O . GLY A 1 92 ? -1.407 -7.921 5.439 1.00 89.88 92 GLY A O 1
ATOM 706 N N . ALA A 1 93 ? -0.447 -6.950 3.653 1.00 89.75 93 ALA A N 1
ATOM 707 C CA . ALA A 1 93 ? -1.500 -5.958 3.465 1.00 89.75 93 ALA A CA 1
ATOM 708 C C . ALA A 1 93 ? -2.834 -6.631 3.106 1.00 89.75 93 ALA A C 1
ATOM 710 O O . ALA A 1 93 ? -2.870 -7.570 2.312 1.00 89.75 93 ALA A O 1
ATOM 711 N N . THR A 1 94 ? -3.955 -6.130 3.640 1.00 91.19 94 THR A N 1
ATOM 712 C CA . THR A 1 94 ? -5.291 -6.658 3.286 1.00 91.19 94 THR A CA 1
ATOM 713 C C . THR A 1 94 ? -5.606 -6.462 1.814 1.00 91.19 94 THR A C 1
ATOM 715 O O . THR A 1 94 ? -6.266 -7.292 1.201 1.00 91.19 94 THR A O 1
ATOM 718 N N . PHE A 1 95 ? -5.155 -5.348 1.251 1.00 89.12 95 PHE A N 1
ATOM 719 C CA . PHE A 1 95 ? -5.355 -5.034 -0.150 1.00 89.12 95 PHE A CA 1
ATOM 720 C C . PHE A 1 95 ? -4.106 -4.365 -0.698 1.00 89.12 95 PHE A C 1
ATOM 722 O O . PHE A 1 95 ? -3.532 -3.490 -0.041 1.00 89.12 95 PHE A O 1
ATOM 729 N N . LEU A 1 96 ? -3.723 -4.755 -1.908 1.00 86.50 96 LEU A N 1
ATOM 730 C CA . LEU A 1 96 ? -2.581 -4.199 -2.608 1.00 86.50 96 LEU A CA 1
ATOM 731 C C . LEU A 1 96 ? -2.972 -3.934 -4.063 1.00 86.50 96 LEU A C 1
ATOM 733 O O . LEU A 1 96 ? -3.105 -4.854 -4.866 1.00 86.50 96 LEU A O 1
ATOM 737 N N . GLY A 1 97 ? -3.186 -2.662 -4.379 1.00 86.69 97 GLY A N 1
ATOM 738 C CA . GLY A 1 97 ? -3.395 -2.175 -5.734 1.00 86.69 97 GLY A CA 1
ATOM 739 C C . GLY A 1 97 ? -2.109 -1.594 -6.306 1.00 86.69 97 GLY A C 1
ATOM 740 O O . GLY A 1 97 ? -1.311 -1.013 -5.568 1.00 86.69 97 GLY A O 1
ATOM 741 N N . SER A 1 98 ? -1.919 -1.704 -7.616 1.00 83.44 98 SER A N 1
ATOM 742 C CA . SER A 1 98 ? -0.760 -1.160 -8.324 1.00 83.44 98 SER A CA 1
ATOM 743 C C . SER A 1 98 ? -1.169 -0.277 -9.487 1.00 83.44 98 SER A C 1
ATOM 745 O O . SER A 1 98 ? -2.125 -0.580 -10.197 1.00 83.44 98 SER A O 1
ATOM 747 N N . ARG A 1 99 ? -0.397 0.791 -9.698 1.00 79.38 99 ARG A N 1
ATOM 748 C CA . ARG A 1 99 ? -0.510 1.646 -10.887 1.00 79.38 99 ARG A CA 1
ATOM 749 C C . ARG A 1 99 ? 0.416 1.208 -12.023 1.00 79.38 99 ARG A C 1
ATOM 751 O O . ARG A 1 99 ? 0.131 1.471 -13.188 1.00 79.38 99 ARG A O 1
ATOM 758 N N . SER A 1 100 ? 1.451 0.443 -11.683 1.00 69.38 100 SER A N 1
ATOM 759 C CA . SER A 1 100 ? 2.520 -0.010 -12.575 1.00 69.38 100 SER A CA 1
ATOM 760 C C . SER A 1 100 ? 2.406 -1.515 -12.842 1.00 69.38 100 SER A C 1
ATOM 762 O O . SER A 1 100 ? 3.345 -2.267 -12.638 1.00 69.38 100 SER A O 1
ATOM 764 N N . PHE A 1 101 ? 1.219 -1.978 -13.247 1.00 67.38 101 PHE A N 1
ATOM 765 C CA . PHE A 1 101 ? 0.964 -3.387 -13.606 1.00 67.38 101 PHE A CA 1
ATOM 766 C C . PHE A 1 101 ? 0.952 -3.601 -15.130 1.00 67.38 101 PHE A C 1
ATOM 768 O O . PHE A 1 101 ? 0.428 -4.594 -15.635 1.00 67.38 101 PHE A O 1
ATOM 775 N N . SER A 1 102 ? 1.467 -2.633 -15.887 1.00 61.75 102 SER A N 1
ATOM 776 C CA . SER A 1 102 ? 1.352 -2.601 -17.344 1.00 61.75 102 SER A CA 1
ATOM 777 C C . SER A 1 102 ? 2.426 -3.420 -18.056 1.00 61.75 102 SER A C 1
ATOM 779 O O . SER A 1 102 ? 2.271 -3.689 -19.246 1.00 61.75 102 SER A O 1
ATOM 781 N N . THR A 1 103 ? 3.488 -3.858 -17.366 1.00 67.00 103 THR A N 1
ATOM 782 C CA . THR A 1 103 ? 4.567 -4.638 -17.988 1.00 67.00 103 THR A CA 1
ATOM 783 C C . THR A 1 103 ? 4.696 -6.048 -17.407 1.00 67.00 103 THR A C 1
ATOM 785 O O . THR A 1 103 ? 4.496 -6.292 -16.217 1.00 67.00 103 THR A O 1
ATOM 788 N N . GLU A 1 104 ? 5.098 -7.004 -18.248 1.00 72.19 104 GLU A N 1
ATOM 789 C CA . GLU A 1 104 ? 5.442 -8.372 -17.823 1.00 72.19 104 GLU A CA 1
ATOM 790 C C . GLU A 1 104 ? 6.576 -8.402 -16.786 1.00 72.19 104 GLU A C 1
ATOM 792 O O . GLU A 1 104 ? 6.664 -9.311 -15.958 1.00 72.19 104 GLU A O 1
ATOM 797 N N . LYS A 1 105 ? 7.440 -7.382 -16.791 1.00 73.12 105 LYS A N 1
ATOM 798 C CA . LYS A 1 105 ? 8.508 -7.221 -15.803 1.00 73.12 105 LYS A CA 1
ATOM 799 C C . LYS A 1 105 ? 7.937 -6.932 -14.414 1.00 73.12 105 LYS A C 1
ATOM 801 O O . LYS A 1 105 ? 8.378 -7.552 -13.446 1.00 73.12 105 LYS A O 1
ATOM 806 N N . ASP A 1 106 ? 6.932 -6.066 -14.324 1.00 73.94 106 ASP A N 1
ATOM 807 C CA . ASP A 1 106 ? 6.289 -5.718 -13.055 1.00 73.94 106 ASP A CA 1
ATOM 808 C C . ASP A 1 106 ? 5.527 -6.913 -12.489 1.00 73.94 106 ASP A C 1
ATOM 810 O O . ASP A 1 106 ? 5.690 -7.256 -11.319 1.00 73.94 106 ASP A O 1
ATOM 814 N N . LYS A 1 107 ? 4.795 -7.636 -13.345 1.00 75.00 107 LYS A N 1
ATOM 815 C CA . LYS A 1 107 ? 4.136 -8.896 -12.973 1.00 75.00 107 LYS A CA 1
ATOM 816 C C . LYS A 1 107 ? 5.129 -9.921 -12.427 1.00 75.00 107 LYS A C 1
ATOM 818 O O . LYS A 1 107 ? 4.883 -10.515 -11.380 1.00 75.00 107 LYS A O 1
ATOM 823 N N . LYS A 1 108 ? 6.283 -10.105 -13.079 1.00 76.81 108 LYS A N 1
ATOM 824 C CA . LYS A 1 108 ? 7.335 -11.010 -12.583 1.00 76.81 108 LYS A CA 1
ATOM 825 C C . LYS A 1 108 ? 7.867 -10.583 -11.221 1.00 76.81 108 LYS A C 1
ATOM 827 O O . LYS A 1 108 ? 8.035 -11.441 -10.358 1.00 76.81 108 LYS A O 1
ATOM 832 N N . ILE A 1 109 ? 8.119 -9.291 -11.004 1.00 76.38 109 ILE A N 1
ATOM 833 C CA . ILE A 1 109 ? 8.560 -8.771 -9.698 1.00 76.38 109 ILE A CA 1
ATOM 834 C C . ILE A 1 109 ? 7.490 -9.040 -8.638 1.00 76.38 109 ILE A C 1
ATOM 836 O O . ILE A 1 109 ? 7.803 -9.533 -7.559 1.00 76.38 109 ILE A O 1
ATOM 840 N N . ILE A 1 110 ? 6.228 -8.779 -8.961 1.00 76.62 110 ILE A N 1
ATOM 841 C CA . ILE A 1 110 ? 5.087 -9.004 -8.081 1.00 76.62 110 ILE A CA 1
ATOM 842 C C . ILE A 1 110 ? 4.971 -10.476 -7.680 1.00 76.62 110 ILE A C 1
ATOM 844 O O . ILE A 1 110 ? 4.981 -10.796 -6.492 1.00 76.62 110 ILE A O 1
ATOM 848 N N . PHE A 1 111 ? 4.909 -11.387 -8.647 1.00 79.94 111 PHE A N 1
ATOM 849 C CA . PHE A 1 111 ? 4.682 -12.796 -8.346 1.00 79.94 111 PHE A CA 1
ATOM 850 C C . PHE A 1 111 ? 5.898 -13.454 -7.687 1.00 79.94 111 PHE A C 1
ATOM 852 O O . PHE A 1 111 ? 5.730 -14.212 -6.736 1.00 79.94 111 PHE A O 1
ATOM 859 N N . SER A 1 112 ? 7.121 -13.123 -8.119 1.00 81.19 112 SER A N 1
ATOM 860 C CA . SER A 1 112 ? 8.339 -13.712 -7.540 1.00 81.19 112 SER A CA 1
ATOM 861 C C . SER A 1 112 ? 8.689 -13.137 -6.165 1.00 81.19 112 SER A C 1
ATOM 863 O O . SER A 1 112 ? 9.044 -13.894 -5.262 1.00 81.19 112 SER A O 1
ATOM 865 N N . LYS A 1 113 ? 8.573 -11.812 -5.973 1.00 79.81 113 LYS A N 1
ATOM 866 C CA . LYS A 1 113 ? 8.973 -11.149 -4.723 1.00 79.81 113 LYS A CA 1
ATOM 867 C C . LYS A 1 113 ? 7.831 -10.936 -3.747 1.00 79.81 113 LYS A C 1
ATOM 869 O O . LYS A 1 113 ? 8.079 -10.992 -2.552 1.00 79.81 113 LYS A O 1
ATOM 874 N N . PHE A 1 114 ? 6.604 -10.679 -4.183 1.00 80.19 114 PHE A N 1
ATOM 875 C CA . PHE A 1 114 ? 5.487 -10.409 -3.268 1.00 80.19 114 PHE A CA 1
ATOM 876 C C . PHE A 1 114 ? 4.587 -11.625 -3.055 1.00 80.19 114 PHE A C 1
ATOM 878 O O . PHE A 1 114 ? 3.824 -11.627 -2.096 1.00 80.19 114 PHE A O 1
ATOM 885 N N . GLN A 1 115 ? 4.700 -12.664 -3.891 1.00 84.12 115 GLN A N 1
ATOM 886 C CA . GLN A 1 115 ? 3.944 -13.920 -3.754 1.00 84.12 115 GLN A CA 1
ATOM 887 C C . GLN A 1 115 ? 2.431 -13.689 -3.570 1.00 84.12 115 GLN A C 1
ATOM 889 O O . GLN A 1 115 ? 1.750 -14.416 -2.852 1.00 84.12 115 GLN A O 1
ATOM 894 N N . ARG A 1 116 ? 1.908 -12.634 -4.202 1.00 81.81 116 ARG A N 1
ATOM 895 C CA . ARG A 1 116 ? 0.499 -12.245 -4.168 1.00 81.81 116 ARG A CA 1
ATOM 896 C C . ARG A 1 116 ? -0.090 -12.394 -5.562 1.00 81.81 116 ARG A C 1
ATOM 898 O O . ARG A 1 116 ? 0.460 -11.851 -6.519 1.00 81.81 116 ARG A O 1
ATOM 905 N N . HIS A 1 117 ? -1.225 -13.076 -5.658 1.00 83.25 117 HIS A N 1
ATOM 906 C CA . HIS A 1 117 ? -1.958 -13.262 -6.917 1.00 83.25 117 HIS A CA 1
ATOM 907 C C . HIS A 1 117 ? -3.178 -12.345 -7.049 1.00 83.25 117 HIS A C 1
ATOM 909 O O . HIS A 1 117 ? -3.732 -12.190 -8.129 1.00 83.25 117 HIS A O 1
ATOM 915 N N . ASP A 1 118 ? -3.562 -11.697 -5.956 1.00 85.50 118 ASP A N 1
ATOM 916 C CA . ASP A 1 118 ? -4.735 -10.843 -5.791 1.00 85.50 118 ASP A CA 1
ATOM 917 C C . ASP A 1 118 ? -4.380 -9.345 -5.877 1.00 85.50 118 ASP A C 1
ATOM 919 O O . ASP A 1 118 ? -5.011 -8.502 -5.240 1.00 85.50 118 ASP A O 1
ATOM 923 N N . ILE A 1 119 ? -3.318 -8.991 -6.607 1.00 83.44 119 ILE A N 1
ATOM 924 C CA . ILE A 1 119 ? -2.958 -7.588 -6.840 1.00 83.44 119 ILE A CA 1
ATOM 925 C C . ILE A 1 119 ? -3.789 -7.038 -7.990 1.00 83.44 119 ILE A C 1
ATOM 927 O O . ILE A 1 119 ? -3.784 -7.579 -9.094 1.00 83.44 119 ILE A O 1
ATOM 931 N N . VAL A 1 120 ? -4.485 -5.937 -7.721 1.00 83.50 120 VAL A N 1
ATOM 932 C CA . VAL A 1 120 ? -5.363 -5.285 -8.694 1.00 83.50 120 VAL A CA 1
ATOM 933 C C . VAL A 1 120 ? -4.621 -4.142 -9.366 1.00 83.50 120 VAL A C 1
ATOM 935 O O . VAL A 1 120 ? -4.040 -3.286 -8.697 1.00 83.50 120 VAL A O 1
ATOM 938 N N . TRP A 1 121 ? -4.679 -4.091 -10.692 1.00 84.31 121 TRP A N 1
ATOM 939 C CA . TRP A 1 121 ? -4.245 -2.912 -11.425 1.00 84.31 121 TRP A CA 1
ATOM 940 C C . TRP A 1 121 ? -5.334 -1.844 -11.443 1.00 84.31 121 TRP A C 1
ATOM 942 O O . TRP A 1 121 ? -6.505 -2.147 -11.671 1.00 84.31 121 TRP A O 1
ATOM 952 N N . HIS A 1 122 ? -4.941 -0.591 -11.254 1.00 78.12 122 HIS A N 1
ATOM 953 C CA . HIS A 1 122 ? -5.809 0.551 -11.496 1.00 78.12 122 HIS A CA 1
ATOM 954 C C . HIS A 1 122 ? -4.986 1.766 -11.950 1.00 78.12 122 HIS A C 1
ATOM 956 O O . HIS A 1 122 ? -3.817 1.884 -11.571 1.00 78.12 122 HIS A O 1
ATOM 962 N N . PRO A 1 123 ? -5.570 2.699 -12.726 1.00 76.12 123 PRO A N 1
ATOM 963 C CA . PRO A 1 123 ? -4.917 3.969 -13.024 1.00 76.12 123 PRO A CA 1
ATOM 964 C C . PRO A 1 123 ? -4.650 4.755 -11.735 1.00 76.12 123 PRO A C 1
ATOM 966 O O . PRO A 1 123 ? -5.215 4.465 -10.675 1.00 76.12 123 PRO A O 1
ATOM 969 N N . ASP A 1 124 ? -3.781 5.760 -11.818 1.00 75.75 124 ASP A N 1
ATOM 970 C CA . ASP A 1 124 ? -3.451 6.597 -10.667 1.00 75.75 124 ASP A CA 1
ATOM 971 C C . ASP A 1 124 ? -4.722 7.148 -9.991 1.00 75.75 124 ASP A C 1
ATOM 973 O O . ASP A 1 124 ? -5.684 7.542 -10.653 1.00 75.75 124 ASP A O 1
ATOM 977 N N . LEU A 1 125 ? -4.736 7.164 -8.654 1.00 76.38 125 LEU A N 1
ATOM 978 C CA . LEU A 1 125 ? -5.909 7.565 -7.872 1.00 76.38 125 LEU A CA 1
ATOM 979 C C . LEU A 1 125 ? -6.357 9.002 -8.150 1.00 76.38 125 LEU A C 1
ATOM 981 O O . LEU A 1 125 ? -7.512 9.336 -7.892 1.00 76.38 125 LEU A O 1
ATOM 985 N N . THR A 1 126 ? -5.470 9.845 -8.677 1.00 73.06 126 THR A N 1
ATOM 986 C CA . THR A 1 126 ? -5.817 11.188 -9.155 1.00 73.06 126 THR A CA 1
ATOM 987 C C . THR A 1 126 ? -6.866 11.170 -10.273 1.00 73.06 126 THR A C 1
ATOM 989 O O . THR A 1 126 ? -7.736 12.039 -10.290 1.00 73.06 126 THR A O 1
ATOM 992 N N . PHE A 1 127 ? -6.883 10.150 -11.140 1.00 69.31 127 PHE A N 1
ATOM 993 C CA . PHE A 1 127 ? -7.914 9.998 -12.178 1.00 69.31 127 PHE A CA 1
ATOM 994 C C . PHE A 1 127 ? -9.289 9.681 -11.600 1.00 69.31 127 PHE A C 1
ATOM 996 O O . PHE A 1 127 ? -10.301 10.037 -12.193 1.00 69.31 127 PHE A O 1
ATOM 1003 N N . ALA A 1 128 ? -9.350 9.089 -10.408 1.00 65.69 128 ALA A N 1
ATOM 1004 C CA . ALA A 1 128 ? -10.619 8.835 -9.742 1.00 65.69 128 ALA A CA 1
ATOM 1005 C C . ALA A 1 128 ? -11.286 10.123 -9.209 1.00 65.69 128 ALA A C 1
ATOM 1007 O O . ALA A 1 128 ? -12.430 10.088 -8.751 1.00 65.69 128 ALA A O 1
ATOM 1008 N N . PHE A 1 129 ? -10.585 11.265 -9.262 1.00 57.09 129 PHE A N 1
ATOM 1009 C CA . PHE A 1 129 ? -11.170 12.582 -9.013 1.00 57.09 129 PHE A CA 1
ATOM 1010 C C . PHE A 1 129 ? -12.024 13.082 -10.175 1.00 57.09 129 PHE A C 1
ATOM 1012 O O . PHE A 1 129 ? -12.957 13.859 -9.942 1.00 57.09 129 PHE A O 1
ATOM 1019 N N . TYR A 1 130 ? -11.715 12.664 -11.406 1.00 56.09 130 TYR A N 1
ATOM 1020 C CA . TYR A 1 130 ? -12.540 13.028 -12.544 1.00 56.09 130 TYR A CA 1
ATOM 1021 C C . TYR A 1 130 ? -13.907 12.363 -12.368 1.00 56.09 130 TYR A C 1
ATOM 1023 O O . TYR A 1 130 ? -13.974 11.160 -12.089 1.00 56.09 130 TYR A O 1
ATOM 1031 N N . PRO A 1 131 ? -15.020 13.112 -12.482 1.00 49.53 131 PRO A N 1
ATOM 1032 C CA . PRO A 1 131 ? -16.287 12.450 -12.711 1.00 49.53 131 PRO A CA 1
ATOM 1033 C C . PRO A 1 131 ? -16.075 11.562 -13.936 1.00 49.53 131 PRO A C 1
ATOM 1035 O O . PRO A 1 131 ? -15.492 12.008 -14.925 1.00 49.53 131 PRO A O 1
ATOM 1038 N N . LEU A 1 132 ? -16.515 10.306 -13.854 1.00 49.81 132 LEU A N 1
ATOM 1039 C CA . LEU A 1 132 ? -16.902 9.579 -15.052 1.00 49.81 132 LEU A CA 1
ATOM 1040 C C . LEU A 1 132 ? -17.949 10.482 -15.703 1.00 49.81 132 LEU A C 1
ATOM 1042 O O . LEU A 1 132 ? -19.111 10.476 -15.296 1.00 49.81 132 LEU A O 1
ATOM 1046 N N . LEU A 1 133 ? -17.503 11.383 -16.580 1.00 40.53 133 LEU A N 1
ATOM 1047 C CA . LEU A 1 133 ? -18.400 12.107 -17.452 1.00 40.53 133 LEU A CA 1
ATOM 1048 C C . LEU A 1 133 ? -19.210 11.006 -18.138 1.00 40.53 133 LEU A C 1
ATOM 1050 O O . LEU A 1 133 ? -18.616 9.987 -18.521 1.00 40.53 133 LEU A O 1
ATOM 1054 N N . PRO A 1 134 ? -20.545 11.135 -18.214 1.00 35.91 134 PRO A N 1
ATOM 1055 C CA . PRO A 1 134 ? -21.304 10.210 -19.036 1.00 35.91 134 PRO A CA 1
ATOM 1056 C C . PRO A 1 134 ? -20.630 10.151 -20.417 1.00 35.91 134 PRO A C 1
ATOM 1058 O O . PRO A 1 134 ? -20.089 11.173 -20.860 1.00 35.91 134 PRO A O 1
ATOM 1061 N N . PRO A 1 135 ? -20.564 8.965 -21.048 1.00 38.50 135 PRO A N 1
ATOM 1062 C CA . PRO A 1 135 ? -20.001 8.864 -22.386 1.00 38.50 135 PRO A CA 1
ATOM 1063 C C . PRO A 1 135 ? -20.688 9.891 -23.307 1.00 38.50 135 PRO A C 1
ATOM 1065 O O . PRO A 1 135 ? -21.859 10.202 -23.062 1.00 38.50 135 PRO A O 1
ATOM 1068 N N . PRO A 1 136 ? -19.953 10.454 -24.286 1.00 48.72 136 PRO A N 1
ATOM 1069 C CA . PRO A 1 136 ? -20.499 11.437 -25.218 1.00 48.72 136 PRO A CA 1
ATOM 1070 C C . PRO A 1 136 ? -21.734 10.915 -25.956 1.00 48.72 136 PRO A C 1
ATOM 1072 O O . PRO A 1 136 ? -21.807 9.687 -26.198 1.00 48.72 136 PRO A O 1
#

Mean predicted aligned error: 7.7 Å

pLDDT: mean 75.45, std 11.63, range [35.91, 91.19]

Radius of gyration: 14.69 Å; Cα contacts (8 Å, |Δi|>4): 218; chains: 1; bounding box: 36×32×42 Å